Protein AF-A0A270BAX0-F1 (afdb_monomer_lite)

Sequence (148 aa):
MAYRGGIGGTFKNLWSPDLTTRAGALSGTQTASTVLFFIGGLRLVLLLLAWGPTLILRSILEGNAAVIITVAVIANMLLAAYLLRRGRGAIPAIIATILYFFDLLLGGNLFAWVIGALLLAAMIGGVRGALALRRGTGFSDDTYETFA

pLDDT: mean 80.32, std 15.11, range [34.78, 94.88]

Structure (mmCIF, N/CA/C/O backbone):
data_AF-A0A270BAX0-F1
#
_entry.id   AF-A0A270BAX0-F1
#
loop_
_atom_site.group_PDB
_atom_site.id
_atom_site.type_symbol
_atom_site.label_atom_id
_atom_site.label_alt_id
_atom_site.label_comp_id
_atom_site.label_asym_id
_atom_site.label_entity_id
_atom_site.label_seq_id
_atom_site.pdbx_PDB_ins_code
_atom_site.Cartn_x
_atom_site.Cartn_y
_atom_site.Cartn_z
_atom_site.occupancy
_atom_site.B_iso_or_equiv
_atom_site.auth_seq_id
_atom_site.auth_comp_id
_atom_site.auth_asym_id
_atom_site.auth_atom_id
_atom_site.pdbx_PDB_model_num
ATOM 1 N N . MET A 1 1 ? -18.241 -12.736 22.039 1.00 48.12 1 MET A N 1
ATOM 2 C CA . MET A 1 1 ? -17.702 -13.474 20.873 1.00 48.12 1 MET A CA 1
ATOM 3 C C . MET A 1 1 ? -18.781 -13.613 19.803 1.00 48.12 1 MET A C 1
ATOM 5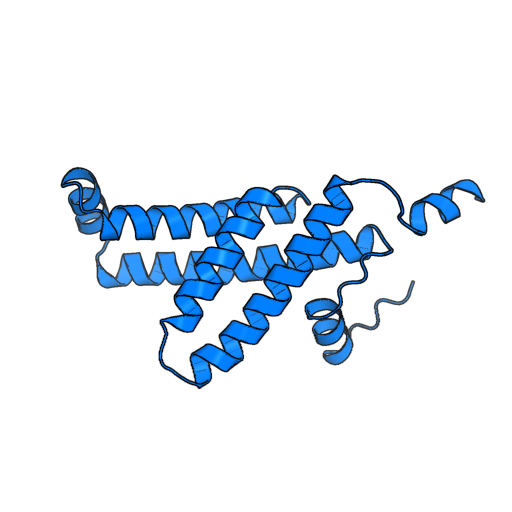 O O . MET A 1 1 ? -19.783 -14.254 20.079 1.00 48.12 1 MET A O 1
ATOM 9 N N . ALA A 1 2 ? -18.595 -13.022 18.616 1.00 34.78 2 ALA A N 1
ATOM 10 C CA . ALA A 1 2 ? -19.338 -13.373 17.395 1.00 34.78 2 ALA A CA 1
ATOM 11 C C . ALA A 1 2 ? -18.605 -12.836 16.148 1.00 34.78 2 ALA A C 1
ATOM 13 O O . ALA A 1 2 ? -19.036 -11.877 15.512 1.00 34.78 2 ALA A O 1
ATOM 14 N N . TYR A 1 3 ? -17.484 -13.466 15.787 1.00 48.66 3 TYR A N 1
ATOM 15 C CA . TYR A 1 3 ? -16.919 -13.345 14.440 1.00 48.66 3 TYR A CA 1
ATOM 16 C C . TYR A 1 3 ? -17.832 -14.143 13.493 1.00 48.66 3 TYR A C 1
ATOM 18 O O . TYR A 1 3 ? -17.644 -15.339 13.281 1.00 48.66 3 TYR A O 1
ATOM 26 N N . ARG A 1 4 ? -18.895 -13.516 12.968 1.00 41.09 4 ARG A N 1
ATOM 27 C CA . ARG A 1 4 ? -19.701 -14.113 11.891 1.00 41.09 4 ARG A CA 1
ATOM 28 C C . ARG A 1 4 ? -18.930 -13.977 10.577 1.00 41.09 4 ARG A C 1
ATOM 30 O O . ARG A 1 4 ? -19.093 -13.008 9.840 1.00 41.09 4 ARG A O 1
ATOM 37 N N . GLY A 1 5 ? -18.072 -14.962 10.319 1.00 41.50 5 GLY A N 1
ATOM 38 C CA . GLY A 1 5 ? -17.319 -15.155 9.079 1.00 41.50 5 GLY A CA 1
ATOM 39 C C . GLY A 1 5 ? -18.208 -15.557 7.901 1.00 41.50 5 GLY A C 1
ATOM 40 O O . GLY A 1 5 ? -18.113 -16.670 7.399 1.00 41.50 5 GLY A O 1
ATOM 41 N N . GLY A 1 6 ? -19.083 -14.654 7.464 1.00 38.78 6 GLY A N 1
ATOM 42 C CA . GLY A 1 6 ? -19.688 -14.710 6.134 1.00 38.78 6 GLY A CA 1
ATOM 43 C C . GLY A 1 6 ? -18.934 -13.783 5.184 1.00 38.78 6 GLY A C 1
ATOM 44 O O . GLY A 1 6 ? -18.426 -12.752 5.621 1.00 38.78 6 GLY A O 1
ATOM 45 N N . ILE A 1 7 ? -18.913 -14.093 3.884 1.00 51.47 7 ILE A N 1
ATOM 46 C CA . ILE A 1 7 ? -18.313 -13.236 2.841 1.00 51.47 7 ILE A CA 1
ATOM 47 C C . ILE A 1 7 ? -18.808 -11.780 2.981 1.00 51.47 7 ILE A C 1
ATOM 49 O O . ILE A 1 7 ? -18.014 -10.844 2.918 1.00 51.47 7 ILE A O 1
ATOM 53 N N . GLY A 1 8 ? -20.092 -11.582 3.306 1.00 47.16 8 GLY A N 1
ATOM 54 C CA . GLY A 1 8 ? -20.667 -10.260 3.590 1.00 47.16 8 GLY A CA 1
ATOM 55 C C . GLY A 1 8 ? -20.121 -9.559 4.846 1.00 47.16 8 GLY A C 1
ATOM 56 O O . GLY A 1 8 ? -20.017 -8.336 4.860 1.00 47.16 8 GLY A O 1
ATOM 57 N N . GLY A 1 9 ? -19.714 -10.305 5.878 1.00 54.28 9 GLY A N 1
ATOM 58 C CA . GLY A 1 9 ? -19.037 -9.764 7.064 1.00 54.28 9 GLY A CA 1
ATOM 59 C C . GLY A 1 9 ? -17.614 -9.297 6.753 1.00 54.28 9 GLY A C 1
ATOM 60 O O . GLY A 1 9 ? -17.200 -8.237 7.214 1.00 54.28 9 GLY A O 1
ATOM 61 N N . THR A 1 10 ? -16.901 -10.024 5.890 1.00 55.19 10 THR A N 1
ATOM 62 C CA . THR A 1 10 ? -15.570 -9.629 5.409 1.00 55.19 10 THR A CA 1
ATOM 63 C C . THR A 1 10 ? -15.633 -8.369 4.549 1.00 55.19 10 THR A C 1
ATOM 65 O O . THR A 1 10 ? -14.854 -7.449 4.775 1.00 55.19 10 THR A O 1
ATOM 68 N N . PHE A 1 11 ? -16.596 -8.270 3.621 1.00 53.81 11 PHE A N 1
ATOM 69 C CA . PHE A 1 11 ? -16.808 -7.052 2.827 1.00 53.81 11 PHE A CA 1
ATOM 70 C C . PHE A 1 11 ? -17.205 -5.858 3.697 1.00 53.81 11 PHE A C 1
ATOM 72 O O . PHE A 1 11 ? -16.657 -4.770 3.530 1.00 53.81 11 PHE A O 1
ATOM 79 N N . LYS A 1 12 ? -18.102 -6.053 4.670 1.00 58.88 12 LYS A N 1
ATOM 80 C CA . LYS A 1 12 ? -18.472 -4.993 5.613 1.00 58.88 12 LYS A CA 1
ATOM 81 C C . LYS A 1 12 ? -17.267 -4.522 6.431 1.00 58.88 12 LYS A C 1
ATOM 83 O O . LYS A 1 12 ? -17.065 -3.324 6.556 1.00 58.88 12 LYS A O 1
ATOM 88 N N . ASN A 1 13 ? -16.421 -5.430 6.912 1.00 59.03 13 ASN A N 1
ATOM 89 C CA . ASN A 1 13 ? -15.205 -5.067 7.647 1.00 59.03 13 ASN A CA 1
ATOM 90 C C . ASN A 1 13 ? -14.137 -4.400 6.760 1.00 59.03 13 ASN A C 1
ATOM 92 O O . ASN A 1 13 ? -13.313 -3.643 7.268 1.00 59.03 13 ASN A O 1
ATOM 96 N N . LEU A 1 14 ? -14.164 -4.647 5.446 1.00 58.66 14 LEU A N 1
ATOM 97 C CA . LEU A 1 14 ? -13.293 -3.999 4.462 1.00 58.66 14 LEU A CA 1
ATOM 98 C C . LEU A 1 14 ? -13.641 -2.510 4.281 1.00 58.66 14 LEU A C 1
ATOM 100 O O . LEU A 1 14 ? -12.750 -1.671 4.191 1.00 58.66 14 LEU A O 1
ATOM 104 N N . TRP A 1 15 ? -14.941 -2.197 4.231 1.00 59.75 15 TRP A N 1
ATOM 105 C CA . TRP A 1 15 ? -15.471 -0.853 3.959 1.00 59.75 15 TRP A CA 1
ATOM 106 C C . TRP A 1 15 ? -15.767 -0.041 5.227 1.00 59.75 15 TRP A C 1
ATOM 108 O O . TRP A 1 15 ? -15.609 1.179 5.252 1.00 59.75 15 TRP A O 1
ATOM 118 N N . SER A 1 16 ? -16.180 -0.718 6.293 1.00 65.38 16 SER A N 1
ATOM 119 C CA . SER A 1 16 ? -16.469 -0.155 7.608 1.00 65.38 16 SER A CA 1
ATOM 120 C C . SER A 1 16 ? -15.812 -1.024 8.684 1.00 65.38 16 SER A C 1
ATOM 122 O O . SER A 1 16 ? -16.511 -1.783 9.364 1.00 65.38 16 SER A O 1
ATOM 124 N N . PRO A 1 17 ? -14.474 -0.972 8.830 1.00 65.62 17 PRO A N 1
ATOM 125 C CA . PRO A 1 17 ? -13.821 -1.633 9.949 1.00 65.62 17 PRO A CA 1
ATOM 126 C C . PRO A 1 17 ? -14.410 -1.092 11.249 1.00 65.62 17 PRO A C 1
ATOM 128 O O . PRO A 1 17 ? -14.656 0.111 11.375 1.00 65.62 17 PRO A O 1
ATOM 131 N N . ASP A 1 18 ? -14.656 -1.980 12.205 1.00 69.00 18 ASP A N 1
ATOM 132 C CA . ASP A 1 18 ? -15.070 -1.559 13.533 1.00 69.00 18 ASP A CA 1
ATOM 133 C C . ASP A 1 18 ? -13.886 -0.870 14.222 1.00 69.00 18 ASP A C 1
ATOM 135 O O . ASP A 1 18 ? -12.917 -1.507 14.620 1.00 69.00 18 ASP A O 1
ATOM 139 N N . LEU A 1 19 ? -13.934 0.457 14.296 1.00 72.81 19 LEU A N 1
ATOM 140 C CA . LEU A 1 19 ? -12.887 1.274 14.913 1.00 72.81 19 LEU A CA 1
ATOM 141 C C . LEU A 1 19 ? -13.165 1.553 16.394 1.00 72.81 19 LEU A C 1
ATOM 143 O O . LEU A 1 19 ? -12.368 2.236 17.031 1.00 72.81 19 LEU A O 1
ATOM 147 N N . THR A 1 20 ? -14.294 1.068 16.921 1.00 71.62 20 THR A N 1
ATOM 148 C CA . THR A 1 20 ? -14.680 1.267 18.325 1.00 71.62 20 THR A CA 1
ATOM 149 C C . THR A 1 20 ? -13.975 0.283 19.258 1.00 71.62 20 THR A C 1
ATOM 151 O O . THR A 1 20 ? -13.794 0.578 20.436 1.00 71.62 20 THR A O 1
ATOM 154 N N . THR A 1 21 ? -13.487 -0.835 18.713 1.00 75.94 21 THR A N 1
ATOM 155 C CA . THR A 1 21 ? -12.763 -1.892 19.428 1.00 75.94 21 THR A CA 1
ATOM 156 C C . THR A 1 21 ? -11.301 -1.966 18.978 1.00 75.94 21 THR A C 1
ATOM 158 O O . THR A 1 21 ? -10.972 -1.691 17.815 1.00 75.94 21 THR A O 1
ATOM 161 N N . ARG A 1 22 ? -10.384 -2.368 19.874 1.00 77.94 22 ARG A N 1
ATOM 162 C CA . ARG A 1 22 ? -8.958 -2.522 19.498 1.00 77.94 22 ARG A CA 1
ATOM 163 C C . ARG A 1 22 ? -8.782 -3.641 18.476 1.00 77.94 22 ARG A C 1
ATOM 165 O O . ARG A 1 22 ? -7.996 -3.515 17.534 1.00 77.94 22 ARG A O 1
ATOM 172 N N . ALA A 1 23 ? -9.533 -4.727 18.648 1.00 78.06 23 ALA A N 1
ATOM 173 C CA . ALA A 1 23 ? -9.502 -5.884 17.760 1.00 78.06 23 ALA A CA 1
ATOM 174 C C . ALA A 1 23 ? -10.015 -5.547 16.350 1.00 78.06 23 ALA A C 1
ATOM 176 O O . ALA A 1 23 ? -9.416 -5.977 15.361 1.00 78.06 23 ALA A O 1
ATOM 177 N N . GLY A 1 24 ? -11.079 -4.744 16.240 1.00 76.06 24 GLY A N 1
ATOM 178 C CA . GLY A 1 24 ? -11.593 -4.288 14.951 1.00 76.06 24 GLY A CA 1
ATOM 179 C C . GLY A 1 24 ? -10.622 -3.341 14.236 1.00 76.06 24 GLY A C 1
ATOM 180 O O . GLY A 1 24 ? -10.341 -3.529 13.047 1.00 76.06 24 GLY A O 1
ATOM 181 N N . ALA A 1 25 ? -10.002 -2.408 14.969 1.00 78.56 25 ALA A N 1
ATOM 182 C CA . ALA A 1 25 ? -8.975 -1.524 14.420 1.00 78.56 25 ALA A CA 1
ATOM 183 C C . ALA A 1 25 ? -7.757 -2.311 13.897 1.00 78.56 25 ALA A C 1
ATOM 185 O O . ALA A 1 25 ? -7.286 -2.040 12.790 1.00 78.56 25 ALA A O 1
ATOM 186 N N . LEU A 1 26 ? -7.299 -3.331 14.635 1.00 82.50 26 LEU A N 1
ATOM 187 C CA . LEU A 1 26 ? -6.205 -4.218 14.218 1.00 82.50 26 LEU A CA 1
ATOM 188 C C . LEU A 1 26 ? -6.572 -5.074 12.994 1.00 82.50 26 LEU A C 1
ATOM 190 O O . LEU A 1 26 ? -5.759 -5.243 12.083 1.00 82.50 26 LEU A O 1
ATOM 194 N N . SER A 1 27 ? -7.802 -5.586 12.929 1.00 81.88 27 SER A N 1
ATOM 195 C CA . SER A 1 27 ? -8.293 -6.311 11.750 1.00 81.88 27 SER A CA 1
ATOM 196 C C . SER A 1 27 ? -8.291 -5.417 10.504 1.00 81.88 27 SER A C 1
ATOM 198 O O . SER A 1 27 ? -7.873 -5.844 9.423 1.00 81.88 27 SER A O 1
ATOM 200 N N . GLY A 1 28 ? -8.704 -4.154 10.649 1.00 81.00 28 GLY A N 1
ATOM 201 C CA . GLY A 1 28 ? -8.633 -3.156 9.582 1.00 81.00 28 GLY A CA 1
ATOM 202 C C . GLY A 1 28 ? -7.196 -2.916 9.113 1.00 81.00 28 GLY A C 1
ATOM 203 O O . GLY A 1 28 ? -6.917 -2.980 7.913 1.00 81.00 28 GLY A O 1
ATOM 204 N N . THR A 1 29 ? -6.249 -2.711 10.040 1.00 85.62 29 THR A N 1
ATOM 205 C CA . THR A 1 29 ? -4.832 -2.506 9.681 1.00 85.62 29 THR A CA 1
ATOM 206 C C . THR A 1 29 ? -4.221 -3.714 8.980 1.00 85.62 29 THR A C 1
ATOM 208 O O . THR A 1 29 ? -3.471 -3.551 8.018 1.00 85.62 29 THR A O 1
ATOM 211 N N . GLN A 1 30 ? -4.546 -4.930 9.423 1.00 86.12 30 GLN A N 1
ATOM 212 C CA . GLN A 1 30 ? -4.050 -6.168 8.814 1.00 86.12 30 GLN A CA 1
ATOM 213 C C . GLN A 1 30 ? -4.612 -6.394 7.405 1.00 86.12 30 GLN A C 1
ATOM 215 O O . GLN A 1 30 ? -3.899 -6.885 6.525 1.00 86.12 30 GLN A O 1
ATOM 220 N N . THR A 1 31 ? -5.854 -5.977 7.158 1.00 86.12 31 THR A N 1
ATOM 221 C CA . THR A 1 31 ? -6.460 -6.035 5.821 1.00 86.12 31 THR A CA 1
ATOM 222 C C . THR A 1 31 ? -5.720 -5.106 4.855 1.00 86.12 31 THR A C 1
ATOM 224 O O . THR A 1 31 ? -5.271 -5.551 3.798 1.00 86.12 31 THR A O 1
ATOM 227 N N . ALA A 1 32 ? -5.481 -3.848 5.242 1.00 86.81 32 ALA A N 1
ATOM 228 C CA . ALA A 1 32 ? -4.692 -2.918 4.428 1.00 86.81 32 ALA A CA 1
ATOM 229 C C . ALA A 1 32 ? -3.240 -3.377 4.236 1.00 86.81 32 ALA A C 1
ATOM 231 O O . ALA A 1 32 ? -2.697 -3.249 3.14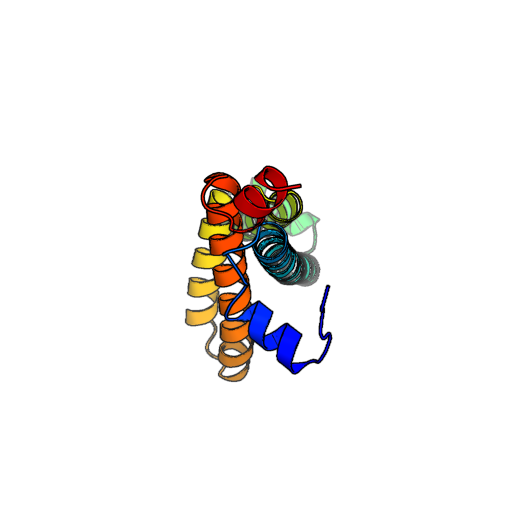0 1.00 86.81 32 ALA A O 1
ATOM 232 N N . SER A 1 33 ? -2.622 -3.950 5.276 1.00 89.38 33 SER A N 1
ATOM 233 C CA . SER A 1 33 ? -1.288 -4.559 5.193 1.00 89.38 33 SER A CA 1
ATOM 234 C C . SER A 1 33 ? -1.232 -5.622 4.096 1.00 89.38 33 SER A C 1
ATOM 236 O O . SER A 1 33 ? -0.343 -5.593 3.248 1.00 89.38 33 SER A O 1
ATOM 238 N N . THR A 1 34 ? -2.222 -6.512 4.067 1.00 89.44 34 THR A N 1
ATOM 239 C CA . THR A 1 34 ? -2.320 -7.588 3.076 1.00 89.44 34 THR A CA 1
ATOM 240 C C . THR A 1 34 ? -2.473 -7.029 1.661 1.00 89.44 34 THR A C 1
ATOM 242 O O . THR A 1 34 ? -1.747 -7.432 0.756 1.00 89.44 34 THR A O 1
ATOM 245 N N . VAL A 1 35 ? -3.358 -6.047 1.475 1.00 90.44 35 VAL A N 1
ATOM 246 C CA . VAL A 1 35 ? -3.588 -5.392 0.178 1.00 90.44 35 VAL A CA 1
ATOM 247 C C . VAL A 1 35 ? -2.325 -4.695 -0.341 1.00 90.44 35 VAL A C 1
ATOM 249 O O . VAL A 1 35 ? -1.928 -4.909 -1.487 1.00 90.44 35 VAL A O 1
ATOM 252 N N . LEU A 1 36 ? -1.652 -3.907 0.503 1.00 91.88 36 LEU A N 1
ATOM 253 C CA . LEU A 1 36 ? -0.406 -3.226 0.141 1.00 91.88 36 LEU A CA 1
ATOM 254 C C . LEU A 1 36 ? 0.720 -4.214 -0.175 1.00 91.88 36 LEU A C 1
ATOM 256 O O . LEU A 1 36 ? 1.496 -3.976 -1.100 1.00 91.88 36 LEU A O 1
ATOM 260 N N . PHE A 1 37 ? 0.788 -5.333 0.548 1.00 93.50 37 PHE A N 1
ATOM 261 C CA . PHE A 1 37 ? 1.760 -6.386 0.274 1.00 93.50 37 PHE A CA 1
ATOM 262 C C . PHE A 1 37 ? 1.516 -7.041 -1.089 1.00 93.50 37 PHE A C 1
ATOM 264 O O . PHE A 1 37 ? 2.459 -7.203 -1.859 1.00 93.50 37 PHE A O 1
ATOM 271 N N . PHE A 1 38 ? 0.261 -7.362 -1.424 1.00 92.25 38 PHE A N 1
ATOM 272 C CA . PHE A 1 38 ? -0.082 -7.933 -2.728 1.00 92.25 38 PHE A CA 1
ATOM 273 C C . PHE A 1 38 ? 0.229 -6.979 -3.879 1.00 92.25 38 PHE A C 1
ATOM 275 O O . PHE A 1 38 ? 0.863 -7.384 -4.849 1.00 92.25 38 PHE A O 1
ATOM 282 N N . ILE A 1 39 ? -0.169 -5.710 -3.772 1.00 91.94 39 ILE A N 1
ATOM 283 C CA . ILE A 1 39 ? 0.073 -4.723 -4.832 1.00 91.94 39 ILE A CA 1
ATOM 284 C C . ILE A 1 39 ? 1.570 -4.436 -4.970 1.00 91.94 39 ILE A C 1
ATOM 286 O O . ILE A 1 39 ? 2.092 -4.461 -6.082 1.00 91.94 39 ILE A O 1
ATOM 290 N N . GLY A 1 40 ? 2.271 -4.193 -3.859 1.00 92.25 40 GLY A N 1
ATOM 291 C CA . GLY A 1 40 ? 3.712 -3.942 -3.867 1.00 92.25 40 GLY A CA 1
ATOM 292 C C . GLY A 1 40 ? 4.503 -5.139 -4.398 1.00 92.25 40 GLY A C 1
ATOM 293 O O . GLY A 1 40 ? 5.390 -4.969 -5.231 1.00 92.25 40 GLY A O 1
ATOM 294 N N . GLY A 1 41 ? 4.135 -6.354 -3.982 1.00 92.44 41 GLY A N 1
ATOM 295 C CA . GLY A 1 41 ? 4.739 -7.596 -4.458 1.00 92.44 41 GLY A CA 1
ATOM 296 C C . GLY A 1 41 ? 4.490 -7.839 -5.946 1.00 92.44 41 GLY A C 1
ATOM 297 O O . GLY A 1 41 ? 5.430 -8.130 -6.679 1.00 92.44 41 GLY A O 1
ATOM 298 N N . LEU A 1 42 ? 3.256 -7.647 -6.421 1.00 92.94 42 LEU A N 1
ATOM 299 C CA . LEU A 1 42 ? 2.931 -7.783 -7.841 1.00 92.94 42 LEU A CA 1
ATOM 300 C C . LEU A 1 42 ? 3.698 -6.761 -8.689 1.00 92.94 42 LEU A C 1
ATOM 302 O O . LEU A 1 42 ? 4.267 -7.128 -9.712 1.00 92.94 42 LEU A O 1
ATOM 306 N N . ARG A 1 43 ? 3.778 -5.498 -8.248 1.00 91.31 43 ARG A N 1
ATOM 307 C CA . ARG A 1 43 ? 4.573 -4.463 -8.932 1.00 91.31 43 ARG A CA 1
ATOM 308 C C . ARG A 1 43 ? 6.055 -4.814 -8.976 1.00 91.31 43 ARG A C 1
ATOM 310 O O . ARG A 1 43 ? 6.682 -4.621 -10.010 1.00 91.31 43 ARG A O 1
ATOM 317 N N . LEU A 1 44 ? 6.604 -5.348 -7.885 1.00 93.62 44 LEU A N 1
ATOM 318 C CA . LEU A 1 44 ? 7.991 -5.806 -7.845 1.00 93.62 44 LEU A CA 1
ATOM 319 C C . LEU A 1 44 ? 8.233 -6.938 -8.849 1.00 93.62 44 LEU A C 1
ATOM 321 O O . LEU A 1 44 ? 9.191 -6.875 -9.615 1.00 93.62 44 LEU A O 1
ATOM 325 N N . VAL A 1 45 ? 7.355 -7.943 -8.878 1.00 94.69 45 VAL A N 1
ATOM 326 C CA . VAL A 1 45 ? 7.446 -9.060 -9.828 1.00 94.69 45 VAL A CA 1
ATOM 327 C C . VAL A 1 45 ? 7.349 -8.557 -11.268 1.00 94.69 45 VAL A C 1
ATOM 329 O O . VAL A 1 45 ? 8.181 -8.925 -12.089 1.00 94.69 45 VAL A O 1
ATOM 332 N N . LEU A 1 46 ? 6.394 -7.677 -11.576 1.00 91.06 46 LEU A N 1
ATOM 333 C CA . LEU A 1 46 ? 6.247 -7.093 -12.912 1.00 91.06 46 LEU A CA 1
ATOM 334 C C . LEU A 1 46 ? 7.475 -6.273 -13.325 1.00 91.06 46 LEU A C 1
ATOM 336 O O . LEU A 1 46 ? 7.937 -6.410 -14.453 1.00 91.06 46 LEU A O 1
ATOM 340 N N . LEU A 1 47 ? 8.034 -5.468 -12.417 1.00 91.56 47 LEU A N 1
ATOM 341 C CA . LEU A 1 47 ? 9.255 -4.701 -12.672 1.00 91.56 47 LEU A CA 1
ATOM 342 C C . LEU A 1 47 ? 10.439 -5.633 -12.978 1.00 91.56 47 LEU A C 1
ATOM 344 O O . LEU A 1 47 ? 11.170 -5.414 -13.944 1.00 91.56 47 LEU A O 1
ATOM 348 N N . LEU A 1 48 ? 10.600 -6.699 -12.188 1.00 92.62 48 LEU A N 1
ATOM 349 C CA . LEU A 1 48 ? 11.651 -7.697 -12.388 1.00 92.62 48 LEU A CA 1
ATOM 350 C C . LEU A 1 48 ? 11.471 -8.484 -13.688 1.00 92.62 48 LEU A C 1
ATOM 352 O O . LEU A 1 48 ? 12.461 -8.758 -14.355 1.00 92.62 48 LEU A O 1
ATOM 356 N N . LEU A 1 49 ? 10.241 -8.822 -14.071 1.00 93.25 49 LEU A N 1
ATOM 357 C CA . LEU A 1 49 ? 9.964 -9.511 -15.333 1.00 93.25 49 LEU A CA 1
ATOM 358 C C . LEU A 1 49 ? 10.189 -8.607 -16.548 1.00 93.25 49 LEU A C 1
ATOM 360 O O . LEU A 1 49 ? 10.690 -9.071 -17.566 1.00 93.25 49 LEU A O 1
ATOM 364 N N . ALA A 1 50 ? 9.827 -7.328 -16.449 1.00 90.38 50 ALA A N 1
ATOM 365 C CA . ALA A 1 50 ? 9.919 -6.402 -17.568 1.00 90.38 50 ALA A CA 1
ATOM 366 C C . ALA A 1 50 ? 11.362 -5.944 -17.845 1.00 90.38 50 ALA A C 1
ATOM 368 O O . ALA A 1 50 ? 11.721 -5.751 -19.003 1.00 90.38 50 ALA A O 1
ATOM 369 N N . TRP A 1 51 ? 12.171 -5.725 -16.802 1.00 90.88 51 TRP A N 1
ATOM 370 C CA . TRP A 1 51 ? 13.512 -5.132 -16.937 1.00 90.88 51 TRP A CA 1
ATOM 371 C C . TRP A 1 51 ? 14.637 -6.052 -16.442 1.00 90.88 51 TRP A C 1
ATOM 373 O O . TRP A 1 51 ? 15.771 -5.941 -16.896 1.00 90.88 51 TRP A O 1
ATOM 383 N N . GLY A 1 52 ? 14.366 -6.976 -15.523 1.00 91.25 52 GLY A N 1
ATOM 384 C CA . GLY A 1 52 ? 15.402 -7.780 -14.876 1.00 91.25 52 GLY A CA 1
ATOM 385 C C . GLY A 1 52 ? 16.252 -6.988 -13.864 1.00 91.25 52 GLY A C 1
ATOM 386 O O . GLY A 1 52 ? 16.382 -5.764 -13.948 1.00 91.25 52 GLY A O 1
ATOM 387 N N . PRO A 1 53 ? 16.874 -7.668 -12.883 1.00 89.62 53 PRO A N 1
ATOM 388 C CA . PRO A 1 53 ? 17.575 -7.010 -11.776 1.00 89.62 53 PRO A CA 1
ATOM 389 C C . PRO A 1 53 ? 18.783 -6.174 -12.230 1.00 89.62 53 PRO A C 1
ATOM 391 O O . PRO A 1 53 ? 19.030 -5.098 -11.687 1.00 89.62 53 PRO A O 1
ATOM 394 N N . THR A 1 54 ? 19.513 -6.628 -13.252 1.00 91.00 54 THR A N 1
ATOM 395 C CA . THR A 1 54 ? 20.733 -5.964 -13.732 1.00 91.00 54 THR A CA 1
ATOM 396 C C . THR A 1 54 ? 20.441 -4.616 -14.392 1.00 91.00 54 THR A C 1
ATOM 398 O O . THR A 1 54 ? 21.131 -3.636 -14.114 1.00 91.00 54 THR A O 1
ATOM 401 N N . LEU A 1 55 ? 19.404 -4.537 -15.237 1.00 88.81 55 LEU A N 1
ATOM 402 C CA . LEU A 1 55 ? 19.031 -3.282 -15.900 1.00 88.81 55 LEU A CA 1
ATOM 403 C C . LEU A 1 55 ? 18.397 -2.294 -14.922 1.00 88.81 55 LEU A C 1
ATOM 405 O O . LEU A 1 55 ? 18.637 -1.094 -15.046 1.00 88.81 55 LEU A O 1
ATOM 409 N N . ILE A 1 56 ? 17.652 -2.776 -13.921 1.00 89.75 56 ILE A N 1
ATOM 410 C CA . ILE A 1 56 ? 17.124 -1.927 -12.845 1.00 89.75 56 ILE A CA 1
ATOM 411 C C . ILE A 1 56 ? 18.279 -1.268 -12.088 1.00 89.75 56 ILE A C 1
ATOM 413 O O . ILE A 1 56 ? 18.300 -0.046 -11.958 1.00 89.75 56 ILE A O 1
ATOM 417 N N . LEU A 1 57 ? 19.262 -2.056 -11.636 1.00 91.38 57 LEU A N 1
ATOM 418 C CA . LEU A 1 57 ? 20.405 -1.529 -10.888 1.00 91.38 57 LEU A CA 1
ATOM 419 C C . LEU A 1 57 ? 21.190 -0.514 -11.720 1.00 91.38 57 LEU A C 1
ATOM 421 O O . LEU A 1 57 ? 21.491 0.576 -11.241 1.00 91.38 57 LEU A O 1
ATOM 425 N N . ARG A 1 58 ? 21.468 -0.846 -12.983 1.00 93.19 58 ARG A N 1
ATOM 426 C CA . ARG A 1 58 ? 22.156 0.058 -13.904 1.00 93.19 58 ARG A CA 1
ATOM 427 C C . ARG A 1 58 ? 21.392 1.370 -14.094 1.00 93.19 58 ARG A C 1
ATOM 429 O O . ARG A 1 58 ? 21.988 2.429 -13.970 1.00 93.19 58 ARG A O 1
ATOM 436 N N . SER A 1 59 ? 20.078 1.307 -14.303 1.00 91.00 59 SER A N 1
ATOM 437 C CA . SER A 1 59 ? 19.238 2.497 -14.493 1.00 91.00 59 SER A CA 1
ATOM 438 C C . SER A 1 59 ? 19.200 3.395 -13.254 1.00 91.00 59 SER A C 1
ATOM 440 O O . SER A 1 59 ? 19.144 4.615 -13.380 1.00 91.00 59 SER A O 1
ATOM 442 N N . ILE A 1 60 ? 19.252 2.810 -12.052 1.00 90.56 60 ILE A N 1
ATOM 443 C CA . ILE A 1 60 ? 19.361 3.565 -10.796 1.00 90.56 60 ILE A CA 1
ATOM 444 C C . ILE A 1 60 ? 20.716 4.277 -10.716 1.00 90.56 60 ILE A C 1
ATOM 446 O O . ILE A 1 60 ? 20.758 5.460 -10.387 1.00 90.56 60 ILE A O 1
ATOM 450 N N . LEU A 1 61 ? 21.810 3.580 -11.040 1.00 92.81 61 LEU A N 1
ATOM 451 C CA . LEU A 1 61 ? 23.163 4.151 -11.033 1.00 92.81 61 LEU A CA 1
ATOM 452 C C . LEU A 1 61 ? 23.342 5.244 -12.096 1.00 92.81 61 LEU A C 1
ATOM 454 O O . LEU A 1 61 ? 24.049 6.217 -11.861 1.00 92.81 61 LEU A O 1
ATOM 458 N N . GLU A 1 62 ? 22.664 5.111 -13.234 1.00 93.69 62 GLU A N 1
ATOM 459 C CA . GLU A 1 62 ? 22.611 6.118 -14.300 1.00 93.69 62 GLU A CA 1
ATOM 460 C C . GLU A 1 62 ? 21.671 7.296 -13.968 1.00 93.69 62 GLU A C 1
ATOM 462 O O . GLU A 1 62 ? 21.558 8.236 -14.751 1.00 93.69 62 GLU A O 1
ATOM 467 N N . GLY A 1 63 ? 21.002 7.283 -12.808 1.00 91.00 63 GLY A N 1
ATOM 468 C CA . GLY A 1 63 ? 20.165 8.392 -12.347 1.00 91.00 63 GLY A CA 1
ATOM 469 C C . GLY A 1 63 ? 18.800 8.481 -13.032 1.00 91.00 63 GLY A C 1
ATOM 470 O O . GLY A 1 63 ? 18.185 9.547 -13.043 1.00 91.00 63 GLY A O 1
ATOM 471 N N . ASN A 1 64 ? 18.293 7.381 -13.598 1.00 92.62 64 ASN A N 1
ATOM 472 C CA . ASN A 1 64 ? 16.975 7.360 -14.222 1.00 92.62 64 ASN A CA 1
ATOM 473 C C . ASN A 1 64 ? 15.875 7.579 -13.168 1.00 92.62 64 ASN A C 1
ATOM 475 O O . ASN A 1 64 ? 15.483 6.663 -12.436 1.00 92.62 64 ASN A O 1
ATOM 479 N N . ALA A 1 65 ? 15.348 8.805 -13.127 1.00 90.81 65 ALA A N 1
ATOM 480 C CA . ALA A 1 65 ? 14.352 9.229 -12.150 1.00 90.81 65 ALA A CA 1
ATOM 481 C C . ALA A 1 65 ? 13.091 8.349 -12.157 1.00 90.81 65 ALA A C 1
ATOM 483 O O . ALA A 1 65 ? 12.544 8.065 -11.094 1.00 90.81 65 ALA A O 1
ATOM 484 N N . ALA A 1 66 ? 12.652 7.861 -13.322 1.00 88.06 66 ALA A N 1
ATOM 485 C CA . ALA A 1 66 ? 11.447 7.040 -13.422 1.00 88.06 66 ALA A CA 1
ATOM 486 C C . ALA A 1 66 ? 11.615 5.688 -12.710 1.00 88.06 66 ALA A C 1
ATOM 488 O O . ALA A 1 66 ? 10.737 5.269 -11.950 1.00 88.06 66 ALA A O 1
ATOM 489 N N . VAL A 1 67 ? 12.761 5.025 -12.897 1.00 90.31 67 VAL A N 1
ATOM 490 C CA . VAL A 1 67 ? 13.061 3.752 -12.218 1.00 90.31 67 VAL A CA 1
ATOM 491 C C . VAL A 1 67 ? 13.225 3.973 -10.717 1.00 90.31 67 VAL A C 1
ATOM 493 O O . VAL A 1 67 ? 12.662 3.218 -9.926 1.00 90.31 67 VAL A O 1
ATOM 496 N N . ILE A 1 68 ? 13.923 5.039 -10.314 1.00 92.25 68 ILE A N 1
ATOM 497 C CA . ILE A 1 68 ? 14.132 5.379 -8.900 1.00 92.25 68 ILE A CA 1
ATOM 498 C C . ILE A 1 68 ? 12.794 5.617 -8.192 1.00 92.25 68 ILE A C 1
ATOM 500 O O . ILE A 1 68 ? 12.544 5.023 -7.143 1.00 92.25 68 ILE A O 1
ATOM 504 N N . ILE A 1 69 ? 11.911 6.432 -8.779 1.00 91.62 69 ILE A N 1
ATOM 505 C CA . ILE A 1 69 ? 10.573 6.693 -8.234 1.00 91.62 69 ILE A CA 1
ATOM 506 C C . ILE A 1 69 ? 9.781 5.386 -8.146 1.00 91.62 69 ILE A C 1
ATOM 508 O O . ILE A 1 69 ? 9.196 5.098 -7.105 1.00 91.62 69 ILE A O 1
ATOM 512 N N . THR A 1 70 ? 9.807 4.558 -9.192 1.00 91.00 70 THR A N 1
ATOM 513 C CA . THR A 1 70 ? 9.086 3.276 -9.211 1.00 91.00 70 THR A CA 1
ATOM 514 C C . THR A 1 70 ? 9.543 2.352 -8.079 1.00 91.00 70 THR A C 1
ATOM 516 O O . THR A 1 70 ? 8.717 1.823 -7.332 1.00 91.00 70 THR A O 1
ATOM 519 N N . VAL A 1 71 ? 10.856 2.195 -7.899 1.00 93.12 71 VAL A N 1
ATOM 520 C CA . VAL A 1 71 ? 11.432 1.377 -6.823 1.00 93.12 71 VAL A CA 1
ATOM 521 C C . VAL A 1 71 ? 11.098 1.961 -5.450 1.00 93.12 71 VAL A C 1
ATOM 523 O O . VAL A 1 71 ? 10.717 1.212 -4.550 1.00 93.12 71 VAL A O 1
ATOM 526 N N . ALA A 1 72 ? 11.161 3.285 -5.287 1.00 93.69 72 ALA A N 1
ATOM 527 C CA . ALA A 1 72 ? 10.801 3.955 -4.040 1.00 93.69 72 ALA A CA 1
ATOM 528 C C . ALA A 1 72 ? 9.320 3.754 -3.673 1.00 93.69 72 ALA A C 1
ATOM 530 O O . ALA A 1 72 ? 9.004 3.490 -2.512 1.00 93.69 72 ALA A O 1
ATOM 531 N N . VAL A 1 73 ? 8.411 3.811 -4.652 1.00 93.50 73 VAL A N 1
ATOM 532 C CA . VAL A 1 73 ? 6.976 3.546 -4.452 1.00 93.50 73 VAL A CA 1
ATOM 533 C C . VAL A 1 73 ? 6.757 2.105 -3.987 1.00 93.50 73 VAL A C 1
ATOM 535 O O . VAL A 1 73 ? 6.058 1.883 -2.996 1.00 93.50 73 VAL A O 1
ATOM 538 N N . ILE A 1 74 ? 7.385 1.129 -4.651 1.00 94.12 74 ILE A N 1
ATOM 539 C CA . ILE A 1 74 ? 7.301 -0.293 -4.279 1.00 94.12 74 ILE A CA 1
ATOM 540 C C . ILE A 1 74 ? 7.842 -0.509 -2.862 1.00 94.12 74 ILE A C 1
ATOM 542 O O . ILE A 1 74 ? 7.178 -1.131 -2.031 1.00 94.12 74 ILE A O 1
ATOM 546 N N . ALA A 1 75 ? 9.017 0.047 -2.558 1.00 93.88 75 ALA A N 1
ATOM 547 C CA . ALA A 1 75 ? 9.626 -0.047 -1.238 1.00 93.88 75 ALA A CA 1
ATOM 548 C C . ALA A 1 75 ? 8.724 0.563 -0.155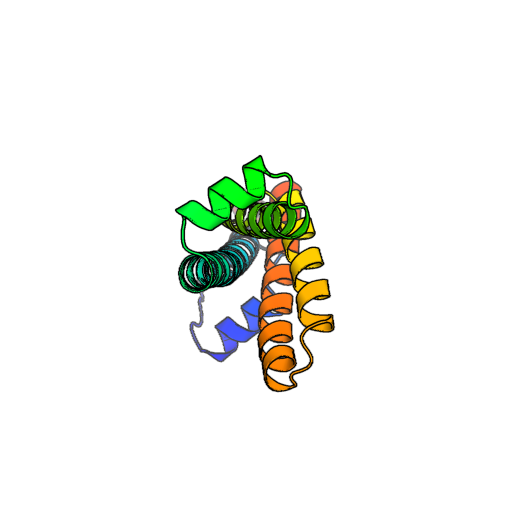 1.00 93.88 75 ALA A C 1
ATOM 550 O O . ALA A 1 75 ? 8.518 -0.057 0.889 1.00 93.88 75 ALA A O 1
ATOM 551 N N . ASN A 1 76 ? 8.120 1.728 -0.414 1.00 94.88 76 ASN A N 1
ATOM 552 C CA . ASN A 1 76 ? 7.183 2.361 0.512 1.00 94.88 76 ASN A CA 1
ATOM 553 C C . ASN A 1 76 ? 5.923 1.508 0.738 1.00 94.88 76 ASN A C 1
ATOM 555 O O . ASN A 1 76 ? 5.482 1.381 1.878 1.00 94.88 76 ASN A O 1
ATOM 559 N N . MET A 1 77 ? 5.365 0.876 -0.302 1.00 94.00 77 MET A N 1
ATOM 560 C CA . MET A 1 77 ? 4.213 -0.028 -0.158 1.00 94.00 77 MET A CA 1
ATOM 561 C C . MET A 1 77 ? 4.540 -1.240 0.721 1.00 94.00 77 MET A C 1
ATOM 563 O O . MET A 1 77 ? 3.776 -1.566 1.631 1.00 94.00 77 MET A O 1
ATOM 567 N N . LEU A 1 78 ? 5.692 -1.879 0.498 1.00 94.69 78 LEU A N 1
ATOM 568 C CA . LEU A 1 78 ? 6.128 -3.037 1.285 1.00 94.69 78 LEU A CA 1
ATOM 569 C C . LEU A 1 78 ? 6.467 -2.652 2.733 1.00 94.69 78 LEU A C 1
ATOM 571 O O . LEU A 1 78 ? 6.089 -3.361 3.670 1.00 94.69 78 LEU A O 1
ATOM 575 N N . LEU A 1 79 ? 7.115 -1.502 2.934 1.00 94.06 79 LEU A N 1
ATOM 576 C CA . LEU A 1 79 ? 7.404 -0.959 4.260 1.00 94.06 79 LEU A CA 1
ATOM 577 C C . LEU A 1 79 ? 6.113 -0.628 5.020 1.00 94.06 79 LEU A C 1
ATOM 579 O O . LEU A 1 79 ? 5.959 -1.019 6.178 1.00 94.06 79 LEU A O 1
ATOM 583 N N . ALA A 1 80 ? 5.168 0.055 4.370 1.00 91.94 80 ALA A N 1
ATOM 584 C CA . ALA A 1 80 ? 3.862 0.361 4.939 1.00 91.94 80 ALA A CA 1
ATOM 585 C C . ALA A 1 80 ? 3.113 -0.920 5.323 1.00 91.94 80 ALA A C 1
ATOM 587 O O . ALA A 1 80 ? 2.611 -1.021 6.442 1.00 91.94 80 ALA A O 1
ATOM 588 N N . ALA A 1 81 ? 3.100 -1.925 4.441 1.00 91.44 81 ALA A N 1
ATOM 589 C CA . ALA A 1 81 ? 2.487 -3.219 4.713 1.00 91.44 81 ALA A CA 1
ATOM 590 C C . ALA A 1 81 ? 3.084 -3.880 5.962 1.00 91.44 81 ALA A C 1
ATOM 592 O O . ALA A 1 81 ? 2.347 -4.310 6.852 1.00 91.44 81 ALA A O 1
ATOM 593 N N . TYR A 1 82 ? 4.413 -3.917 6.063 1.00 93.19 82 TYR A N 1
ATOM 594 C CA . TYR A 1 82 ? 5.106 -4.493 7.211 1.00 93.19 82 TYR A CA 1
ATOM 595 C C . TYR A 1 82 ? 4.781 -3.768 8.523 1.00 93.19 82 TYR A C 1
ATOM 597 O O . TYR A 1 82 ? 4.486 -4.409 9.536 1.00 93.19 82 TYR A O 1
ATOM 605 N N . LEU A 1 83 ? 4.788 -2.433 8.511 1.00 90.00 83 LEU A N 1
ATOM 606 C CA . LEU A 1 83 ? 4.496 -1.632 9.699 1.00 90.00 83 LEU A CA 1
ATOM 607 C C . LEU A 1 83 ? 3.031 -1.761 10.136 1.00 90.00 83 LEU A C 1
ATOM 609 O O . LEU A 1 83 ? 2.772 -1.932 11.331 1.00 90.00 83 LEU A O 1
ATOM 613 N N . LEU A 1 84 ? 2.086 -1.760 9.189 1.00 87.50 84 LEU A N 1
ATOM 614 C CA . LEU A 1 84 ? 0.656 -1.932 9.468 1.00 87.50 84 LEU A CA 1
ATOM 615 C C . LEU A 1 84 ? 0.342 -3.290 10.089 1.00 87.50 84 LEU A C 1
ATOM 617 O O . LEU A 1 84 ? -0.543 -3.387 10.938 1.00 87.50 84 LEU A O 1
ATOM 621 N N . ARG A 1 85 ? 1.099 -4.336 9.735 1.00 86.06 85 ARG A N 1
ATOM 622 C CA . ARG A 1 85 ? 0.950 -5.668 10.339 1.00 86.06 85 ARG A CA 1
ATOM 623 C C . ARG A 1 85 ? 1.238 -5.664 11.841 1.00 86.06 85 ARG A C 1
ATOM 625 O O . ARG A 1 85 ? 0.692 -6.481 12.573 1.00 86.06 85 ARG A O 1
ATOM 632 N N . ARG A 1 86 ? 2.064 -4.718 12.296 1.00 83.06 86 ARG A N 1
ATOM 633 C CA . ARG A 1 86 ? 2.389 -4.469 13.708 1.00 83.06 86 ARG A CA 1
ATOM 634 C C . ARG A 1 86 ? 1.476 -3.418 14.356 1.00 83.06 86 ARG A C 1
ATOM 636 O O . ARG A 1 86 ? 1.783 -2.954 15.450 1.00 83.06 86 ARG A O 1
ATOM 643 N N . GLY A 1 87 ? 0.411 -2.982 13.673 1.00 73.06 87 GLY A N 1
ATOM 644 C CA . GLY A 1 87 ? -0.468 -1.899 14.130 1.00 73.06 87 GLY A CA 1
ATOM 645 C C . GLY A 1 87 ? 0.196 -0.514 14.126 1.00 73.06 87 GLY A C 1
ATOM 646 O O . GLY A 1 87 ? -0.262 0.392 14.815 1.00 73.06 87 GLY A O 1
ATOM 647 N N . ARG A 1 88 ? 1.303 -0.339 13.390 1.00 78.38 88 ARG A N 1
ATOM 648 C CA . ARG A 1 88 ? 2.082 0.909 13.307 1.00 78.38 88 ARG A CA 1
ATOM 649 C C . ARG A 1 88 ? 2.153 1.404 11.857 1.00 78.38 88 ARG A C 1
ATOM 651 O O . ARG A 1 88 ? 1.628 0.782 10.947 1.00 78.38 88 ARG A O 1
ATOM 658 N N . GLY A 1 89 ? 2.805 2.545 11.621 1.00 81.19 89 GLY A N 1
ATOM 659 C CA . GLY A 1 89 ? 3.087 3.007 10.254 1.00 81.19 89 GLY A CA 1
ATOM 660 C C . GLY A 1 89 ? 1.920 3.685 9.533 1.00 81.19 89 GLY A C 1
ATOM 661 O O . GLY A 1 89 ? 1.823 3.589 8.315 1.00 81.19 89 GLY A O 1
ATOM 662 N N . ALA A 1 90 ? 1.072 4.423 10.256 1.00 84.62 90 ALA A N 1
ATOM 663 C CA . ALA A 1 90 ? -0.001 5.208 9.641 1.00 84.62 90 ALA A CA 1
ATOM 664 C C . ALA A 1 90 ? 0.516 6.190 8.568 1.00 84.62 90 ALA A C 1
ATOM 666 O O . ALA A 1 90 ? -0.093 6.313 7.516 1.00 84.62 90 ALA A O 1
ATOM 667 N N . ILE A 1 91 ? 1.659 6.849 8.798 1.00 87.50 91 ILE A N 1
ATOM 668 C CA . ILE A 1 91 ? 2.254 7.806 7.845 1.00 87.50 91 ILE A CA 1
ATOM 669 C C . ILE A 1 91 ? 2.663 7.129 6.523 1.00 87.50 91 ILE A C 1
ATOM 671 O O . ILE A 1 91 ? 2.140 7.531 5.485 1.00 87.50 91 ILE A O 1
ATOM 675 N N . PRO A 1 92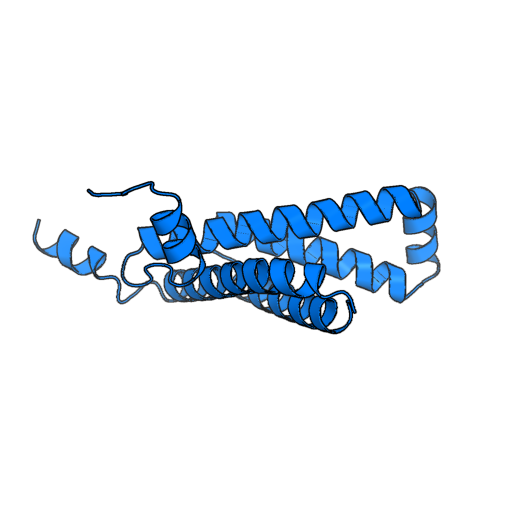 ? 3.533 6.094 6.512 1.00 88.62 92 PRO A N 1
ATOM 676 C CA . PRO A 1 92 ? 3.896 5.427 5.261 1.00 88.62 92 PRO A CA 1
ATOM 677 C C . PRO A 1 92 ? 2.685 4.780 4.574 1.00 88.62 92 PRO A C 1
ATOM 679 O O . PRO A 1 92 ? 2.610 4.789 3.348 1.00 88.62 92 PRO A O 1
ATOM 682 N N . ALA A 1 93 ? 1.694 4.303 5.338 1.00 87.25 93 ALA A N 1
ATOM 683 C CA . ALA A 1 93 ? 0.435 3.799 4.793 1.00 87.25 93 ALA A CA 1
ATOM 684 C C . ALA A 1 93 ? -0.402 4.882 4.096 1.00 87.25 93 ALA A C 1
ATOM 686 O O . ALA A 1 93 ? -0.907 4.635 3.004 1.00 87.25 93 ALA A O 1
ATOM 687 N N . ILE A 1 94 ? -0.516 6.083 4.676 1.00 91.19 94 ILE A N 1
ATOM 688 C CA . ILE A 1 94 ? -1.184 7.231 4.039 1.00 91.19 94 ILE A CA 1
ATOM 689 C C . ILE A 1 94 ? -0.493 7.561 2.717 1.00 91.19 94 ILE A C 1
ATOM 691 O O . ILE A 1 94 ? -1.158 7.645 1.689 1.00 91.19 94 ILE A O 1
ATOM 695 N N . ILE A 1 95 ? 0.837 7.678 2.729 1.00 92.75 95 ILE A N 1
ATOM 696 C CA . ILE A 1 95 ? 1.619 7.985 1.526 1.00 92.75 95 ILE A CA 1
ATOM 697 C C . ILE A 1 95 ? 1.403 6.901 0.462 1.00 92.75 95 ILE A C 1
ATOM 699 O O . ILE A 1 95 ? 1.098 7.219 -0.683 1.00 92.75 95 ILE A O 1
ATOM 703 N N . ALA A 1 96 ? 1.489 5.620 0.835 1.00 92.00 96 ALA A N 1
ATOM 704 C CA . ALA A 1 96 ? 1.271 4.506 -0.088 1.00 92.00 96 ALA A CA 1
ATOM 705 C C . ALA A 1 96 ? -0.146 4.507 -0.683 1.00 92.00 96 ALA A C 1
ATOM 707 O O . ALA A 1 96 ? -0.310 4.267 -1.876 1.00 92.00 96 ALA A O 1
ATOM 708 N N . THR A 1 97 ? -1.154 4.824 0.133 1.00 90.88 97 THR A N 1
ATOM 709 C CA . THR A 1 97 ? -2.560 4.898 -0.291 1.00 90.88 97 THR A CA 1
ATOM 710 C C . THR A 1 97 ? -2.784 6.047 -1.275 1.00 90.88 97 THR A C 1
ATOM 712 O O . THR A 1 97 ? -3.450 5.862 -2.289 1.00 90.88 97 THR A O 1
ATOM 715 N N . ILE A 1 98 ? -2.192 7.219 -1.018 1.00 92.69 98 ILE A N 1
ATOM 716 C CA . ILE A 1 98 ? -2.268 8.381 -1.917 1.00 92.69 98 ILE A CA 1
ATOM 717 C C . ILE A 1 98 ? -1.589 8.072 -3.255 1.00 92.69 98 ILE A C 1
ATOM 719 O O . ILE A 1 98 ? -2.161 8.324 -4.312 1.00 92.69 98 ILE A O 1
ATOM 723 N N . LEU A 1 99 ? -0.388 7.492 -3.221 1.00 92.19 99 LEU A N 1
ATOM 724 C CA . LEU A 1 99 ? 0.335 7.109 -4.436 1.00 92.19 99 LEU A CA 1
ATOM 725 C C . LEU A 1 99 ? -0.447 6.072 -5.251 1.00 92.19 99 LEU A C 1
ATOM 727 O O . LEU A 1 99 ? -0.530 6.187 -6.470 1.00 92.19 99 LEU A O 1
ATOM 731 N N . TYR A 1 100 ? -1.066 5.097 -4.580 1.00 90.81 100 TYR A N 1
ATOM 732 C CA . TYR A 1 100 ? -1.932 4.117 -5.230 1.00 90.81 100 TYR A CA 1
ATOM 733 C C . TYR A 1 100 ? -3.169 4.761 -5.871 1.00 90.81 100 TYR A C 1
ATOM 735 O O . TYR A 1 100 ? -3.544 4.390 -6.978 1.00 90.81 100 TYR A O 1
ATOM 743 N N . PHE A 1 101 ? -3.783 5.747 -5.211 1.00 90.31 101 PHE A N 1
ATOM 744 C CA . PHE A 1 101 ? -4.917 6.488 -5.764 1.00 90.31 101 PHE A CA 1
ATOM 745 C C . PHE A 1 101 ? -4.556 7.233 -7.055 1.00 90.31 101 PHE A C 1
ATOM 747 O O . PHE A 1 101 ? -5.292 7.141 -8.035 1.00 90.31 101 PHE A O 1
ATOM 754 N N . PHE A 1 102 ? -3.415 7.928 -7.089 1.00 89.81 102 PHE A N 1
ATOM 755 C CA . PHE A 1 102 ? -2.963 8.602 -8.309 1.00 89.81 102 PHE A CA 1
ATOM 756 C C . PHE A 1 102 ? -2.684 7.615 -9.442 1.00 89.81 102 PHE A C 1
ATOM 758 O O . PHE A 1 102 ? -3.101 7.845 -10.573 1.00 89.81 102 PHE A O 1
ATOM 765 N N . ASP A 1 103 ? -2.033 6.496 -9.138 1.00 86.00 103 ASP A N 1
ATOM 766 C CA . ASP A 1 103 ? -1.772 5.440 -10.115 1.00 86.00 103 ASP A CA 1
ATOM 767 C C . ASP A 1 103 ? -3.074 4.847 -10.684 1.00 86.00 103 ASP A C 1
ATOM 769 O O . ASP A 1 103 ? -3.191 4.640 -11.890 1.00 86.00 103 ASP A O 1
ATOM 773 N N . LEU A 1 104 ? -4.092 4.674 -9.835 1.00 86.69 104 LEU A N 1
ATOM 774 C CA . LEU A 1 104 ? -5.417 4.220 -10.249 1.00 86.69 104 LEU A CA 1
ATOM 775 C C . LEU A 1 104 ? -6.105 5.208 -11.200 1.00 86.69 104 LEU A C 1
ATOM 777 O O . LEU A 1 104 ? -6.668 4.782 -12.206 1.00 86.69 104 LEU A O 1
ATOM 781 N N . LEU A 1 105 ? -6.042 6.513 -10.908 1.00 85.31 105 LEU A N 1
ATOM 782 C CA . LEU A 1 105 ? -6.608 7.558 -11.771 1.00 85.31 105 LEU A CA 1
ATOM 783 C C . LEU A 1 105 ? -5.944 7.596 -13.151 1.00 85.31 105 LEU A C 1
ATOM 785 O O . LEU A 1 105 ? -6.609 7.866 -14.149 1.00 85.31 105 LEU A O 1
ATOM 789 N N . LEU A 1 106 ? -4.640 7.321 -13.206 1.00 84.50 106 LEU A N 1
ATOM 790 C CA . LEU A 1 106 ? -3.874 7.279 -14.450 1.00 84.50 106 LEU A CA 1
ATOM 791 C C . LEU A 1 106 ? -4.115 5.984 -15.246 1.00 84.50 106 LEU A C 1
ATOM 793 O O . LEU A 1 106 ? -3.933 5.961 -16.463 1.00 84.50 106 LEU A O 1
ATOM 797 N N . GLY A 1 107 ? -4.537 4.902 -14.587 1.00 72.75 107 GLY A N 1
ATOM 798 C CA . GLY A 1 107 ? -4.815 3.617 -15.222 1.00 72.75 107 GLY A CA 1
ATOM 799 C C . GLY A 1 107 ? -6.150 3.615 -15.966 1.00 72.75 107 GLY A C 1
ATOM 800 O O . GLY A 1 107 ? -7.174 3.320 -15.374 1.00 72.75 107 GLY A O 1
ATOM 801 N N . GLY A 1 108 ? -6.165 3.893 -17.270 1.00 68.62 108 GLY A N 1
ATOM 802 C CA . GLY A 1 108 ? -7.386 4.119 -18.069 1.00 68.62 108 GLY A CA 1
ATOM 803 C C . GLY A 1 108 ? -8.324 2.927 -18.346 1.00 68.62 108 GLY A C 1
ATOM 804 O O . GLY A 1 108 ? -9.037 2.959 -19.345 1.00 68.62 108 GLY A O 1
ATOM 805 N N . ASN A 1 109 ? -8.343 1.867 -17.528 1.00 82.81 109 ASN A N 1
ATOM 806 C CA . ASN A 1 109 ? -9.230 0.711 -17.731 1.00 82.81 109 ASN A CA 1
ATOM 807 C C . ASN A 1 109 ? -10.319 0.626 -16.645 1.00 82.81 109 ASN A C 1
ATOM 809 O O . ASN A 1 109 ? -10.017 0.561 -15.454 1.00 82.81 109 ASN A O 1
ATOM 813 N N . LEU A 1 110 ? -11.587 0.526 -17.064 1.00 80.06 110 LEU A N 1
ATOM 814 C CA . LEU A 1 110 ? -12.762 0.414 -16.192 1.00 80.06 110 LEU A CA 1
ATOM 815 C C . LEU A 1 110 ? -12.655 -0.751 -15.188 1.00 80.06 110 LEU A C 1
ATOM 817 O O . LEU A 1 110 ? -13.014 -0.609 -14.022 1.00 80.06 110 LEU A O 1
ATOM 821 N N . PHE A 1 111 ? -12.123 -1.902 -15.612 1.00 79.00 111 PHE A N 1
ATOM 822 C CA . PHE A 1 111 ? -11.960 -3.058 -14.724 1.00 79.00 111 PHE A CA 1
ATOM 823 C C . PHE A 1 111 ? -10.892 -2.808 -13.648 1.00 79.00 111 PHE A C 1
ATOM 825 O O . PHE A 1 111 ? -11.069 -3.181 -12.486 1.00 79.00 111 PHE A O 1
ATOM 832 N N . ALA A 1 112 ? -9.814 -2.106 -14.016 1.00 78.75 112 ALA A N 1
ATOM 833 C CA . ALA A 1 112 ? -8.790 -1.674 -13.072 1.00 78.75 112 ALA A CA 1
ATOM 834 C C . ALA A 1 112 ? -9.358 -0.666 -12.066 1.00 78.75 112 ALA A C 1
ATOM 836 O O . ALA A 1 112 ? -9.028 -0.753 -10.888 1.00 78.75 112 ALA A O 1
ATOM 837 N N . TRP A 1 113 ? -10.267 0.217 -12.493 1.00 82.25 113 TRP A N 1
ATOM 838 C CA . TRP A 1 113 ? -10.945 1.172 -11.612 1.00 82.25 113 TRP A CA 1
ATOM 839 C C . TRP A 1 113 ? -11.835 0.494 -10.576 1.00 82.25 113 TRP A C 1
ATOM 841 O O . TRP A 1 113 ? -11.754 0.836 -9.400 1.00 82.25 113 TRP A O 1
ATOM 851 N N . VAL A 1 114 ? -12.644 -0.492 -10.976 1.00 84.50 114 VAL A N 1
ATOM 852 C CA . VAL A 1 114 ? -13.537 -1.205 -10.045 1.00 84.50 114 VAL A CA 1
ATOM 853 C C . VAL A 1 114 ? -12.735 -1.969 -8.990 1.00 84.50 114 VAL A C 1
ATOM 855 O O . VAL A 1 114 ? -12.972 -1.809 -7.791 1.00 84.50 114 VAL A O 1
ATOM 858 N N . ILE A 1 115 ? -11.753 -2.769 -9.419 1.00 84.69 115 ILE A N 1
ATOM 859 C CA . ILE A 1 115 ? -10.895 -3.516 -8.490 1.00 84.69 115 ILE A CA 1
ATOM 860 C C . ILE A 1 115 ? -10.068 -2.551 -7.640 1.00 84.69 115 ILE A C 1
ATOM 862 O O . ILE A 1 115 ? -9.960 -2.725 -6.428 1.00 84.69 115 ILE A O 1
ATOM 866 N N . GLY A 1 116 ? -9.516 -1.506 -8.249 1.00 84.94 116 GLY A N 1
ATOM 867 C CA . GLY A 1 116 ? -8.696 -0.539 -7.541 1.00 84.94 116 GLY A CA 1
ATOM 868 C C . GLY A 1 116 ? -9.472 0.269 -6.509 1.00 84.94 116 GLY A C 1
ATOM 869 O O . GLY A 1 116 ? -8.952 0.494 -5.423 1.00 84.94 116 GLY A O 1
ATOM 870 N N . ALA A 1 117 ? -10.730 0.627 -6.773 1.00 85.75 117 ALA A N 1
ATOM 871 C CA . ALA A 1 117 ? -11.587 1.299 -5.798 1.00 85.75 117 ALA A CA 1
ATOM 872 C C . ALA A 1 117 ? -11.860 0.415 -4.569 1.00 85.75 117 ALA A C 1
ATOM 874 O O . ALA A 1 117 ? -11.823 0.902 -3.439 1.00 85.75 117 ALA A O 1
ATOM 875 N N . LEU A 1 118 ? -12.065 -0.893 -4.771 1.00 85.69 118 LEU A N 1
ATOM 876 C CA . LEU A 1 118 ? -12.221 -1.860 -3.677 1.00 85.69 118 LEU A CA 1
ATOM 877 C C . LEU A 1 118 ? -10.950 -1.968 -2.825 1.00 85.69 118 LEU A C 1
ATOM 879 O O . LEU A 1 118 ? -11.015 -1.935 -1.595 1.00 85.69 118 LEU A O 1
ATOM 883 N N . LEU A 1 119 ? -9.786 -2.066 -3.471 1.00 88.25 119 LEU A N 1
ATOM 884 C CA . LEU A 1 119 ? -8.494 -2.134 -2.783 1.00 88.25 119 LEU A CA 1
ATOM 885 C C . LEU A 1 119 ? -8.181 -0.821 -2.053 1.00 88.25 119 LEU A C 1
ATOM 887 O O . LEU A 1 119 ? -7.698 -0.845 -0.922 1.00 88.25 119 LEU A O 1
ATOM 891 N N . LEU A 1 120 ? -8.524 0.320 -2.653 1.00 88.31 120 LEU A N 1
ATOM 892 C CA . LEU A 1 120 ? -8.373 1.640 -2.052 1.00 88.31 120 LEU A CA 1
ATOM 893 C C . LEU A 1 120 ? -9.250 1.795 -0.803 1.00 88.31 120 LEU A C 1
ATOM 895 O O . LEU A 1 120 ? -8.768 2.278 0.220 1.00 88.31 120 LEU A O 1
ATOM 899 N N . ALA A 1 121 ? -10.506 1.342 -0.844 1.00 86.00 121 ALA A N 1
ATOM 900 C CA . ALA A 1 121 ? -11.388 1.354 0.322 1.00 86.00 121 ALA A CA 1
ATOM 901 C C . ALA A 1 121 ? -10.790 0.554 1.492 1.00 86.00 121 ALA A C 1
ATOM 903 O O . ALA A 1 121 ? -10.749 1.051 2.621 1.00 86.00 121 ALA A O 1
ATOM 904 N N . ALA A 1 122 ? -10.230 -0.629 1.212 1.00 84.81 122 ALA A N 1
ATOM 905 C CA . ALA A 1 122 ? -9.538 -1.445 2.210 1.00 84.81 122 ALA A CA 1
ATOM 906 C C . ALA A 1 122 ? -8.316 -0.728 2.810 1.00 84.81 122 ALA A C 1
ATOM 908 O O . ALA A 1 122 ? -8.107 -0.759 4.026 1.00 84.81 122 ALA A O 1
ATOM 909 N N . MET A 1 123 ? -7.519 -0.056 1.971 1.00 88.75 123 MET A N 1
ATOM 910 C CA . MET A 1 123 ? -6.378 0.743 2.425 1.00 88.75 123 MET A CA 1
ATOM 911 C C . MET A 1 123 ? -6.819 1.894 3.330 1.00 88.75 123 MET A C 1
ATOM 913 O O . MET A 1 123 ? -6.255 2.064 4.409 1.00 88.75 123 MET A O 1
ATOM 917 N N . ILE A 1 124 ? -7.855 2.646 2.941 1.00 88.00 124 ILE A N 1
ATOM 918 C CA . ILE A 1 124 ? -8.410 3.747 3.742 1.00 88.00 124 ILE A CA 1
ATOM 919 C C . ILE A 1 124 ? -8.916 3.224 5.091 1.00 88.00 124 ILE A C 1
ATOM 921 O O . ILE A 1 124 ? -8.621 3.816 6.133 1.00 88.00 124 ILE A O 1
ATOM 925 N N . GLY A 1 125 ? -9.632 2.095 5.094 1.00 83.75 125 GLY A N 1
ATOM 926 C CA . GLY A 1 125 ? -10.090 1.429 6.312 1.00 83.75 125 GLY A CA 1
ATOM 927 C C . GLY A 1 125 ? -8.936 1.084 7.255 1.00 83.75 125 GLY A C 1
ATOM 928 O O . GLY A 1 125 ? -8.972 1.432 8.438 1.00 83.75 125 GLY A O 1
ATOM 929 N N . GLY A 1 126 ? -7.866 0.479 6.737 1.00 82.94 126 GLY A N 1
ATOM 930 C CA . GLY A 1 126 ? -6.696 0.157 7.551 1.00 82.94 126 GLY A CA 1
ATOM 931 C C . GLY A 1 126 ? -5.852 1.364 7.956 1.00 82.94 126 GLY A C 1
ATOM 932 O O . GLY A 1 126 ? -5.319 1.370 9.060 1.00 82.94 126 GLY A O 1
ATOM 933 N N . VAL A 1 127 ? -5.785 2.430 7.156 1.00 86.06 127 VAL A N 1
ATOM 934 C CA . VAL A 1 127 ? -5.168 3.702 7.573 1.00 86.06 127 VAL A CA 1
ATOM 935 C C . VAL A 1 127 ? -5.918 4.288 8.770 1.00 86.06 127 VAL A C 1
ATOM 937 O O . VAL A 1 127 ? -5.294 4.687 9.755 1.00 86.06 127 VAL A O 1
ATOM 940 N N . ARG A 1 128 ? -7.256 4.294 8.729 1.00 83.69 128 ARG A N 1
ATOM 941 C CA . ARG A 1 128 ? -8.091 4.742 9.855 1.00 83.69 128 ARG A CA 1
ATOM 942 C C . ARG A 1 128 ? -7.894 3.860 11.089 1.00 83.69 128 ARG A C 1
ATOM 944 O O . ARG A 1 128 ? -7.747 4.401 12.183 1.00 83.69 128 ARG A O 1
ATOM 951 N N . GLY A 1 129 ? -7.803 2.541 10.910 1.00 81.44 129 GLY A N 1
ATOM 952 C CA . GLY A 1 129 ? -7.440 1.596 11.973 1.00 81.44 129 GLY A CA 1
ATOM 953 C C . GLY A 1 129 ? -6.086 1.915 12.608 1.00 81.44 129 GLY A C 1
ATOM 954 O O . GLY A 1 129 ? -5.973 1.996 13.828 1.00 81.44 129 GLY A O 1
ATOM 955 N N . ALA A 1 130 ? -5.067 2.200 11.796 1.00 82.81 130 ALA A N 1
ATOM 956 C CA . ALA A 1 130 ? -3.723 2.507 12.280 1.00 82.81 130 ALA A CA 1
ATOM 957 C C . ALA A 1 130 ? -3.672 3.846 13.025 1.00 82.81 130 ALA A C 1
ATOM 959 O O . ALA A 1 130 ? -2.937 3.991 14.001 1.00 82.81 130 ALA A O 1
ATOM 960 N N . LEU A 1 131 ? -4.466 4.828 12.589 1.00 83.00 131 LEU A N 1
ATOM 961 C CA . LEU A 1 131 ? 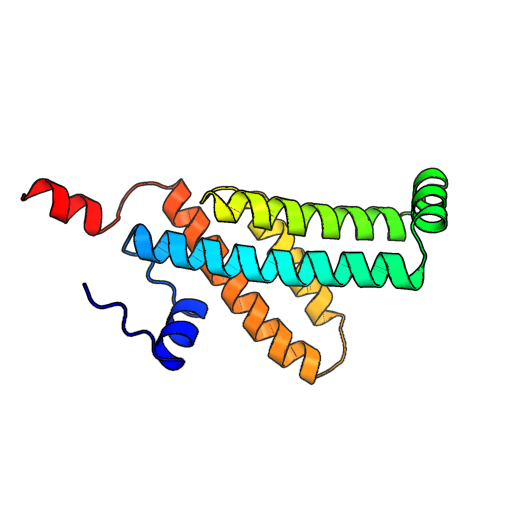-4.625 6.100 13.293 1.00 83.00 131 LEU A CA 1
ATOM 962 C C . LEU A 1 131 ? -5.350 5.925 14.632 1.00 83.00 131 LEU A C 1
ATOM 964 O O . LEU A 1 131 ? -4.928 6.535 15.613 1.00 83.00 131 LEU A O 1
ATOM 968 N N . ALA A 1 132 ? -6.387 5.086 14.694 1.00 80.69 132 ALA A N 1
ATOM 969 C CA . ALA A 1 132 ? -7.080 4.761 15.941 1.00 80.69 132 ALA A CA 1
ATOM 970 C C . ALA A 1 132 ? -6.135 4.065 16.937 1.00 80.69 132 ALA A C 1
ATOM 972 O O . ALA A 1 132 ? -5.987 4.522 18.069 1.00 80.69 132 ALA A O 1
ATOM 973 N N . LEU A 1 133 ? -5.398 3.042 16.491 1.00 81.06 133 LEU A N 1
ATOM 974 C CA . LEU A 1 133 ? -4.397 2.350 17.315 1.00 81.06 133 LEU A CA 1
ATOM 975 C C . LEU A 1 133 ? -3.276 3.285 17.788 1.00 81.06 133 LEU A C 1
ATOM 977 O O . LEU A 1 133 ? -2.810 3.163 18.916 1.00 81.06 133 LEU A O 1
ATOM 981 N N . ARG A 1 134 ? -2.861 4.248 16.954 1.00 81.56 134 ARG A N 1
ATOM 982 C CA . ARG A 1 134 ? -1.858 5.255 17.334 1.00 81.56 134 ARG A CA 1
ATOM 983 C C . ARG A 1 134 ? -2.369 6.223 18.405 1.00 81.56 134 ARG A C 1
ATOM 985 O O . ARG A 1 134 ? -1.563 6.683 19.206 1.00 81.56 134 ARG A O 1
ATOM 992 N N . ARG A 1 135 ? -3.664 6.562 18.401 1.00 78.06 135 ARG A N 1
ATOM 993 C CA . ARG A 1 135 ? -4.281 7.407 19.440 1.00 78.06 135 ARG A CA 1
ATOM 994 C C . ARG A 1 135 ? -4.375 6.672 20.777 1.00 78.06 135 ARG A C 1
ATOM 996 O O . ARG A 1 135 ? -4.199 7.306 21.807 1.00 78.06 135 ARG A O 1
ATOM 1003 N N . GLY A 1 136 ? -4.597 5.356 20.749 1.00 67.75 136 GLY A N 1
ATOM 1004 C CA . GLY A 1 136 ? -4.496 4.484 21.925 1.00 67.75 136 GLY A CA 1
ATOM 1005 C C . GLY A 1 136 ? -5.558 4.706 23.008 1.00 67.75 136 GLY A C 1
ATOM 1006 O O . GLY A 1 136 ? -5.439 4.118 24.075 1.00 67.75 136 GLY A O 1
ATOM 1007 N N . THR A 1 137 ? -6.570 5.541 22.757 1.00 63.81 137 THR A N 1
ATOM 1008 C CA . THR A 1 137 ? -7.629 5.910 23.708 1.00 63.81 137 THR A CA 1
ATOM 1009 C C . THR A 1 137 ? -8.993 5.944 23.016 1.00 63.81 137 THR A C 1
ATOM 1011 O O . THR A 1 137 ? -9.076 6.183 21.808 1.00 63.81 137 THR A O 1
ATOM 1014 N N . GLY A 1 138 ? -10.065 5.724 23.786 1.00 61.22 138 GLY A N 1
ATOM 1015 C CA . GLY A 1 138 ? -11.447 5.793 23.295 1.00 61.22 138 GLY A CA 1
ATOM 1016 C C . GLY A 1 138 ? -11.990 4.484 22.718 1.00 61.22 138 GLY A C 1
ATOM 1017 O O . GLY A 1 138 ? -12.950 4.527 21.950 1.00 61.22 138 GLY A O 1
ATOM 1018 N N . PHE A 1 139 ? -11.392 3.339 23.066 1.00 71.19 139 PHE A N 1
ATOM 1019 C CA . PHE A 1 139 ? -11.943 2.035 22.708 1.00 71.19 139 PHE A CA 1
ATOM 1020 C C . PHE A 1 139 ? -12.991 1.605 23.733 1.00 71.19 139 PHE A C 1
ATOM 1022 O O . PHE A 1 139 ? -12.774 1.725 24.937 1.00 71.19 139 PHE A O 1
ATOM 1029 N N . SER A 1 140 ? -14.116 1.064 23.267 1.00 63.28 140 SER A N 1
ATOM 1030 C CA . SER A 1 140 ? -15.161 0.541 24.155 1.00 63.28 140 SER A CA 1
ATOM 1031 C C . SER A 1 140 ? -14.638 -0.585 25.045 1.00 63.28 140 SER A C 1
ATOM 1033 O O . SER A 1 140 ? -15.049 -0.698 26.195 1.00 63.28 140 SER A O 1
ATOM 1035 N N . ASP A 1 141 ? -13.689 -1.378 24.545 1.00 60.19 141 ASP A N 1
ATOM 1036 C CA . ASP A 1 141 ? -13.076 -2.493 25.276 1.00 60.19 141 ASP A CA 1
ATOM 1037 C C . ASP A 1 141 ? -12.334 -2.030 26.544 1.00 60.19 141 ASP A C 1
ATOM 1039 O O . ASP A 1 141 ? -12.336 -2.745 27.543 1.00 60.19 141 ASP A O 1
ATOM 1043 N N . ASP A 1 142 ? -11.785 -0.806 26.547 1.00 56.53 142 ASP A N 1
ATOM 1044 C CA . ASP A 1 142 ? -11.067 -0.246 27.702 1.00 56.53 142 ASP A CA 1
ATOM 1045 C C . ASP A 1 142 ? -12.016 -0.030 28.905 1.00 56.53 142 ASP A C 1
ATOM 1047 O O . ASP A 1 142 ? -11.594 -0.082 30.061 1.00 56.53 142 ASP A O 1
ATOM 1051 N N . THR A 1 143 ? -13.312 0.187 28.643 1.00 54.00 143 THR A N 1
ATOM 1052 C CA . THR A 1 143 ? -14.336 0.339 29.692 1.00 54.00 143 THR A CA 1
ATOM 1053 C C . THR A 1 143 ? -14.869 -0.991 30.216 1.00 54.00 143 THR A C 1
ATOM 1055 O O . THR A 1 143 ? -15.313 -1.051 31.354 1.00 54.00 143 THR A O 1
ATOM 1058 N N . TYR A 1 144 ? -14.810 -2.074 29.434 1.00 50.38 144 TYR A N 1
ATOM 1059 C CA . TYR A 1 144 ? -15.294 -3.385 29.884 1.00 50.38 144 TYR A CA 1
ATOM 1060 C C . TYR A 1 144 ? -14.267 -4.128 30.751 1.00 50.38 144 TYR A C 1
ATOM 1062 O O . TYR A 1 144 ? -14.672 -4.889 31.624 1.00 50.38 144 TYR A O 1
ATOM 1070 N N . GLU A 1 145 ? -12.963 -3.876 30.581 1.00 46.59 145 GLU A N 1
ATOM 1071 C CA . GLU A 1 145 ? -11.923 -4.394 31.492 1.00 46.59 145 GLU A CA 1
ATOM 1072 C C . GLU A 1 145 ? -11.929 -3.711 32.873 1.00 46.59 145 GLU A C 1
ATOM 1074 O O . GLU A 1 145 ? -11.392 -4.262 33.825 1.00 46.59 145 GLU A O 1
ATOM 1079 N N . THR A 1 146 ? -12.549 -2.534 33.021 1.00 44.72 146 THR A N 1
ATOM 1080 C CA . THR A 1 146 ? -12.604 -1.799 34.302 1.00 44.72 146 THR A CA 1
ATOM 1081 C C . THR A 1 146 ? -13.767 -2.210 35.215 1.00 44.72 146 THR A C 1
ATOM 1083 O O . THR A 1 146 ? -13.804 -1.784 36.368 1.00 44.72 146 THR A O 1
ATOM 1086 N N . PHE A 1 147 ? -14.698 -3.038 34.731 1.00 44.31 147 PHE A N 1
ATOM 1087 C CA . PHE A 1 147 ? -15.834 -3.561 35.507 1.00 44.31 147 PHE A CA 1
ATOM 1088 C C . PHE A 1 147 ? -15.782 -5.088 35.717 1.00 44.31 147 PHE A C 1
ATOM 1090 O O . PHE A 1 147 ? -16.805 -5.679 36.067 1.00 44.31 147 PHE A O 1
ATOM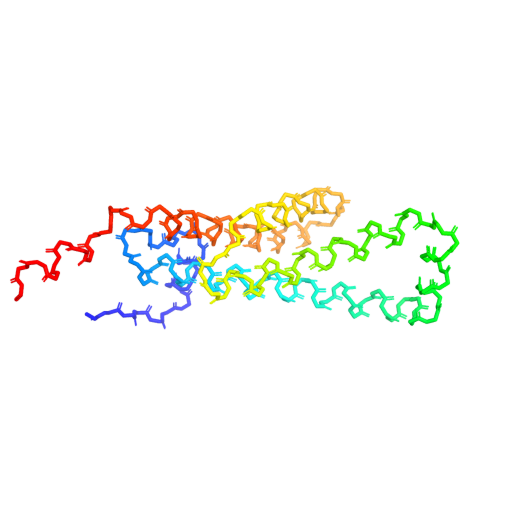 1097 N N . ALA A 1 148 ? -14.625 -5.721 35.493 1.00 41.34 148 ALA A N 1
ATOM 1098 C CA . ALA A 1 148 ? -14.386 -7.148 35.724 1.00 41.34 148 ALA A CA 1
ATOM 1099 C C . ALA A 1 148 ? -13.444 -7.381 36.913 1.00 41.34 148 ALA A C 1
ATOM 1101 O O . ALA A 1 148 ? -12.486 -6.591 37.069 1.00 41.34 148 ALA A O 1
#

Secondary structure (DSSP, 8-state):
------HHHHHHHHHS---SSHHHHHHHHHHHHHHHHHHHHHHHHHHHHHHHHHHHHHHHHTT-HHHHHHHHHHHHHHHHHHHHHTT--HHHHHHHHHHHHHHHHH---HHHHHHHHHHHHHHHHHHHHHHHHHH----HHHHHGGG-

Radius of gyration: 17.85 Å; chains: 1; bounding box: 44×24×54 Å

Foldseek 3Di:
DDPPPDPVSVLCLLQPQPLQALVSLLVLLLLLLVLLCVVLVVLVVVVCVVQNPVRLVVCVVVVVVVSVVSVVLSVLSNVCSVQSNVLANLPSLVVNLVVLVVVLVVPPDPVSVVVSVSSSSSSVSNSSSSVSVVVVDNHPVVVVVVVD